Protein AF-H3G5Q3-F1 (afdb_monomer)

Organism: Phytophthora ramorum (NCBI:txid164328)

InterPro domains:
  IPR000941 Enolase [PTHR11902] (1-80)
  IPR020810 Enolase, C-terminal TIM barrel domain [PF00113] (1-79)
  IPR020810 Enolase, C-terminal TIM barrel domain [SM01192] (1-80)
  IPR036849 Enolase-like, C-terminal domain superfamily [G3DSA:3.20.20.120] (1-80)
  IPR036849 Enolase-like, C-terminal domain superfamily [SSF51604] (1-79)

Mean predicted aligned error: 1.97 Å

Sequence (80 aa):
ITESIEAVTMAKKAGWAIMASHRSGETEDTFIADLAVGLSAGQIKTGAPCRSERLAKYNQLLRIEEELGAKARYAGEDFR

Solvent-accessible surface area (backbone atoms only — not comparable to full-atom values): 4670 Å² total; per-residue (Å²): 108,67,69,62,51,51,52,51,51,52,37,48,76,71,74,42,65,50,67,41,68,64,60,96,82,67,52,69,71,40,63,66,35,59,49,26,60,76,66,66,25,54,33,71,48,52,74,60,98,55,61,66,45,23,38,36,24,56,53,47,44,54,49,51,42,61,73,46,43,91,75,49,78,83,40,72,94,61,29,99

Nearest PDB structures (foldseek):
  1pdy-assembly1_A  TM=9.991E-01  e=4.572E-09  Homarus gammarus
  4z17-assembly1_B  TM=9.954E-01  e=2.058E-08  Chloroflexus aurantiacus J-10-fl
  7rhv-assembly1_A  TM=1.003E+00  e=2.855E-08  Aspergillus fumigatus Af293
  3tqp-assembly1_A  TM=9.904E-01  e=1.465E-07  Coxiella burnetii
  6j36-assembly1_B  TM=9.588E-01  e=4.754E-07  Mesomycoplasma hyopneumoniae

pLDDT: mean 98.03, std 0.72, range [95.44, 98.88]

Foldseek 3Di:
DVVVLVVLVVCVVVVHQAEQEDDPDFDLDQVSLVVCVVSVRLHYHQDDCDDNRSVSNVVVNVVVCVVCPPVDDRCPPVSD

Structure (mmCIF, N/CA/C/O backbone):
data_AF-H3G5Q3-F1
#
_entry.id   AF-H3G5Q3-F1
#
loop_
_atom_site.group_PDB
_atom_site.id
_atom_site.type_symbol
_atom_site.label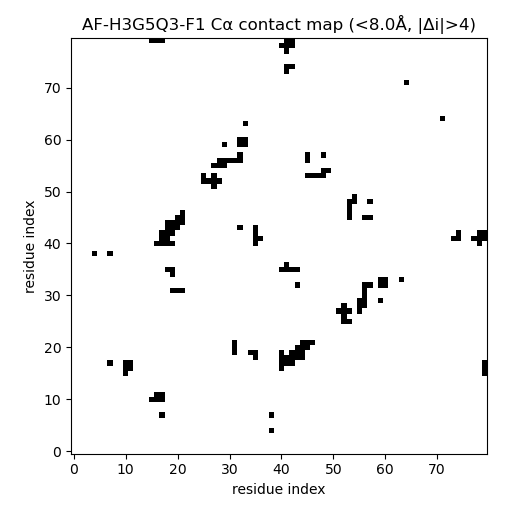_atom_id
_atom_site.label_alt_id
_atom_site.label_comp_id
_atom_site.label_asym_id
_atom_site.label_entity_id
_atom_site.label_seq_id
_atom_site.pdbx_PDB_ins_code
_atom_site.Cartn_x
_atom_site.Cartn_y
_atom_site.Cartn_z
_atom_site.occupancy
_atom_site.B_iso_or_equiv
_atom_site.auth_seq_id
_atom_site.auth_comp_id
_atom_site.auth_asym_id
_atom_site.auth_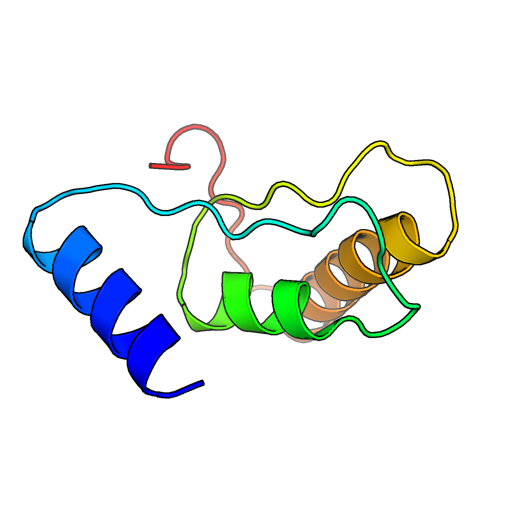atom_id
_atom_site.pdbx_PDB_model_num
ATOM 1 N N . ILE A 1 1 ? 3.145 12.271 4.263 1.00 96.25 1 ILE A N 1
ATOM 2 C CA . ILE A 1 1 ? 2.193 11.222 4.710 1.00 96.25 1 ILE A CA 1
ATOM 3 C C . ILE A 1 1 ? 0.823 11.811 5.014 1.00 96.25 1 ILE A C 1
ATOM 5 O O . ILE A 1 1 ? -0.132 11.361 4.400 1.00 96.25 1 ILE A O 1
ATOM 9 N N . THR A 1 2 ? 0.710 12.822 5.881 1.00 98.25 2 THR A N 1
ATOM 10 C CA . THR A 1 2 ? -0.580 13.423 6.276 1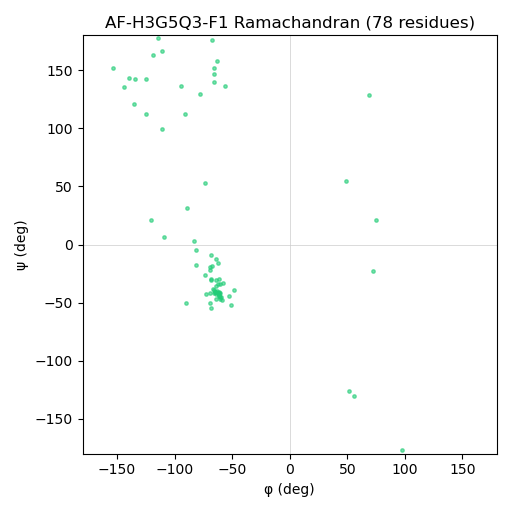.00 98.25 2 THR A CA 1
ATOM 11 C C . THR A 1 2 ? -1.466 13.818 5.092 1.00 98.25 2 THR A C 1
ATOM 13 O O . THR A 1 2 ? -2.582 13.325 4.994 1.00 98.25 2 THR A O 1
ATOM 16 N N . GLU A 1 3 ? -0.946 14.578 4.125 1.00 98.62 3 GLU A N 1
ATOM 17 C CA . GLU A 1 3 ? -1.712 14.991 2.933 1.00 98.62 3 GLU A CA 1
ATOM 18 C C . GLU A 1 3 ? -2.200 13.795 2.095 1.00 98.62 3 GLU A C 1
ATOM 20 O O . GLU A 1 3 ? -3.290 13.815 1.530 1.00 98.62 3 GLU A O 1
ATOM 25 N N . SER A 1 4 ? -1.422 12.707 2.037 1.00 98.06 4 SER A N 1
ATOM 26 C CA . SER A 1 4 ? -1.826 11.476 1.346 1.00 98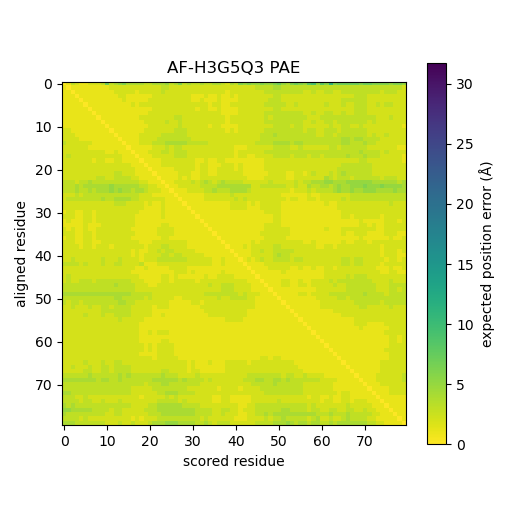.06 4 SER A CA 1
ATOM 27 C C . SER A 1 4 ? -3.008 10.801 2.049 1.00 98.06 4 SER A C 1
ATOM 29 O O . SER A 1 4 ? -3.918 10.304 1.388 1.00 98.06 4 SER A O 1
ATOM 31 N N . ILE A 1 5 ? -3.020 10.813 3.386 1.00 98.31 5 ILE A N 1
ATOM 32 C CA . ILE A 1 5 ? -4.128 10.294 4.200 1.00 98.31 5 ILE A CA 1
ATOM 33 C C . ILE A 1 5 ? -5.362 11.191 4.050 1.00 98.31 5 ILE A C 1
ATOM 35 O O . ILE A 1 5 ? -6.476 10.686 3.906 1.00 98.31 5 ILE A O 1
ATOM 39 N N . GLU A 1 6 ? -5.180 12.511 4.038 1.00 98.50 6 GLU A N 1
ATOM 40 C CA . GLU A 1 6 ? -6.258 13.481 3.822 1.00 98.50 6 GLU A CA 1
ATOM 41 C C . GLU A 1 6 ? -6.905 13.307 2.444 1.00 98.50 6 GLU A C 1
ATOM 43 O O . GLU A 1 6 ? -8.132 13.239 2.352 1.00 98.50 6 GLU A O 1
ATOM 48 N N . ALA A 1 7 ? -6.101 13.133 1.390 1.00 98.38 7 ALA A N 1
ATOM 49 C CA . ALA A 1 7 ? -6.592 12.867 0.040 1.00 98.38 7 ALA A CA 1
ATOM 50 C C . ALA A 1 7 ? -7.416 11.570 -0.028 1.00 98.38 7 ALA A C 1
ATOM 52 O O . ALA A 1 7 ? -8.514 11.559 -0.588 1.00 98.38 7 ALA A O 1
ATOM 53 N N . VAL A 1 8 ? -6.938 10.488 0.596 1.00 98.00 8 VAL A N 1
ATOM 54 C CA . VAL A 1 8 ? -7.682 9.219 0.667 1.00 98.00 8 VAL A CA 1
ATOM 55 C C . VAL A 1 8 ? -8.966 9.369 1.478 1.00 98.00 8 VAL A C 1
ATOM 57 O O . VAL A 1 8 ? -10.014 8.870 1.072 1.00 98.00 8 VAL A O 1
ATOM 60 N N . THR A 1 9 ? -8.923 10.105 2.588 1.00 97.56 9 THR A N 1
ATOM 61 C CA . THR A 1 9 ? -10.104 10.381 3.416 1.00 97.56 9 THR A CA 1
ATOM 62 C C . THR A 1 9 ? -11.156 11.167 2.636 1.00 97.56 9 THR A C 1
ATOM 64 O O . THR A 1 9 ? -12.345 10.866 2.731 1.00 97.56 9 THR A O 1
ATOM 67 N N . MET A 1 10 ? -10.736 12.155 1.845 1.00 98.50 10 MET A N 1
ATOM 68 C CA . MET A 1 10 ? -11.624 12.938 0.989 1.00 98.50 10 MET A CA 1
ATOM 69 C C . MET A 1 10 ? -12.269 12.069 -0.096 1.00 98.50 10 MET A C 1
ATOM 71 O O . MET A 1 10 ? -13.489 12.106 -0.248 1.00 98.50 10 MET A O 1
ATOM 75 N N . ALA A 1 11 ? -11.479 11.242 -0.788 1.00 98.38 11 ALA A N 1
ATOM 76 C CA . ALA A 1 11 ? -11.982 10.317 -1.803 1.00 98.38 11 ALA A CA 1
ATOM 77 C C . ALA A 1 11 ? -13.015 9.339 -1.216 1.00 98.38 11 ALA A C 1
ATOM 79 O O . ALA A 1 11 ? -14.125 9.224 -1.732 1.00 98.38 11 ALA A O 1
ATOM 80 N N . LYS A 1 12 ? -12.707 8.721 -0.069 1.00 96.88 12 LYS A N 1
ATOM 81 C CA . LYS A 1 12 ? -13.632 7.811 0.621 1.00 96.88 12 LYS A CA 1
ATOM 82 C C . LYS A 1 12 ? -14.928 8.496 1.051 1.00 96.88 12 LYS A C 1
ATOM 84 O O . LYS A 1 12 ? -16.002 7.936 0.856 1.00 96.88 12 LYS A O 1
ATOM 89 N N . LYS A 1 13 ? -14.857 9.724 1.582 1.00 97.94 13 LYS A N 1
ATOM 90 C CA . LYS A 1 13 ? -16.050 10.523 1.932 1.00 97.94 13 LYS A CA 1
ATOM 91 C C . LYS A 1 13 ? -16.923 10.843 0.716 1.00 97.94 13 LYS A C 1
ATOM 93 O O . LYS A 1 13 ? -18.133 10.963 0.864 1.00 97.94 13 LYS A O 1
ATOM 98 N N . ALA A 1 14 ? -16.324 10.958 -0.466 1.00 98.38 14 ALA A N 1
ATOM 99 C CA . ALA A 1 14 ? -17.032 11.145 -1.729 1.00 98.38 14 ALA A CA 1
ATOM 100 C C . ALA A 1 14 ? -17.538 9.827 -2.356 1.00 98.38 14 ALA A C 1
ATOM 102 O O . ALA A 1 14 ? -18.085 9.854 -3.457 1.00 98.38 14 ALA A O 1
ATOM 103 N N . GLY A 1 15 ? -17.358 8.678 -1.691 1.00 97.44 15 GLY A N 1
ATOM 104 C CA . GLY A 1 15 ? -17.748 7.362 -2.207 1.00 97.44 15 GLY A CA 1
ATOM 105 C C . GLY A 1 15 ? -16.825 6.827 -3.305 1.00 97.44 15 GLY A C 1
ATOM 106 O O . GLY A 1 15 ? -17.242 5.995 -4.108 1.00 97.44 15 GLY A O 1
ATOM 107 N N . TRP A 1 16 ? -15.593 7.334 -3.395 1.00 98.25 16 TRP A N 1
ATOM 108 C CA . TRP A 1 16 ? -14.617 6.886 -4.385 1.00 98.25 16 TRP A CA 1
ATOM 109 C C . TRP A 1 16 ? -13.711 5.803 -3.802 1.00 98.25 16 TRP A C 1
ATOM 111 O O . TRP A 1 16 ? -13.178 5.942 -2.698 1.00 98.25 16 TRP A O 1
ATOM 121 N N . ALA A 1 17 ? -13.486 4.764 -4.604 1.00 97.00 17 ALA A N 1
ATOM 122 C CA . ALA A 1 17 ? -12.448 3.773 -4.365 1.00 97.00 17 ALA A CA 1
ATOM 123 C C . ALA A 1 17 ? -11.060 4.417 -4.487 1.00 97.00 17 ALA A C 1
ATOM 125 O O . ALA A 1 17 ? -10.863 5.365 -5.254 1.00 97.00 17 ALA A O 1
ATOM 126 N N . ILE A 1 18 ? -10.080 3.866 -3.777 1.00 97.62 18 ILE A N 1
ATOM 127 C CA . ILE A 1 18 ? -8.689 4.319 -3.840 1.00 97.62 18 ILE A CA 1
ATOM 128 C C . ILE A 1 18 ? -7.772 3.148 -4.185 1.00 97.62 18 ILE A C 1
ATOM 130 O O . ILE A 1 18 ? -7.966 2.033 -3.719 1.00 97.62 18 ILE A O 1
ATOM 134 N N . MET A 1 19 ? -6.746 3.404 -4.992 1.00 98.31 19 MET A N 1
ATOM 135 C CA . MET A 1 19 ? -5.736 2.408 -5.342 1.00 98.31 19 MET A CA 1
ATOM 136 C C . MET A 1 19 ? -4.362 2.970 -5.002 1.00 98.31 19 MET A C 1
ATOM 138 O O . MET A 1 19 ? -3.902 3.925 -5.632 1.00 98.31 19 MET A O 1
ATOM 142 N N . ALA A 1 20 ? -3.696 2.377 -4.010 1.00 97.38 20 ALA A N 1
ATOM 143 C CA . ALA A 1 20 ? -2.304 2.710 -3.729 1.00 97.38 20 ALA A CA 1
ATOM 144 C C . ALA A 1 20 ? -1.433 2.275 -4.918 1.00 97.38 20 ALA A C 1
ATOM 146 O O . ALA A 1 20 ? -1.656 1.213 -5.501 1.00 97.38 20 ALA A O 1
ATOM 147 N N . SER A 1 21 ? -0.445 3.081 -5.305 1.00 98.19 21 SER A N 1
ATOM 148 C CA . SER A 1 21 ? 0.373 2.803 -6.489 1.00 98.19 21 SER A CA 1
ATOM 149 C C . SER A 1 21 ? 1.854 3.005 -6.218 1.00 98.19 21 SER A C 1
ATOM 151 O O . SER A 1 21 ? 2.251 3.976 -5.579 1.00 98.19 21 SER A O 1
ATOM 153 N N . HIS A 1 22 ? 2.667 2.134 -6.809 1.00 98.19 22 HIS A N 1
ATOM 154 C CA . HIS A 1 22 ? 4.104 2.342 -6.951 1.00 98.19 22 HIS A CA 1
ATOM 155 C C . HIS A 1 22 ? 4.433 3.501 -7.909 1.00 98.19 22 HIS A C 1
ATOM 157 O O . HIS A 1 22 ? 3.549 4.048 -8.586 1.00 98.19 22 HIS A O 1
ATOM 163 N N . ARG A 1 23 ? 5.724 3.820 -8.049 1.00 98.25 23 ARG A N 1
ATOM 164 C CA . ARG A 1 23 ? 6.253 4.641 -9.156 1.00 98.25 23 ARG A CA 1
ATOM 165 C C . ARG A 1 23 ? 7.117 3.820 -10.117 1.00 98.25 23 ARG A C 1
ATOM 167 O O . ARG A 1 23 ? 7.487 2.686 -9.832 1.00 98.25 23 ARG A O 1
ATOM 174 N N . SER A 1 24 ? 7.422 4.364 -11.297 1.00 95.81 24 SER A N 1
ATOM 175 C CA . SER A 1 24 ? 8.239 3.665 -12.304 1.00 95.81 24 SER A CA 1
ATOM 176 C C . SER A 1 24 ? 9.655 3.374 -11.793 1.00 95.81 24 SER A C 1
ATOM 178 O O . SER A 1 24 ? 10.138 2.256 -11.964 1.00 95.81 24 SER A O 1
ATOM 180 N N . GLY A 1 25 ? 10.283 4.331 -11.106 1.00 96.50 25 GLY A N 1
ATOM 181 C CA . GLY A 1 25 ? 11.470 4.107 -10.278 1.00 96.50 25 GLY A CA 1
ATOM 182 C C . GLY A 1 25 ? 11.052 3.797 -8.844 1.00 96.50 25 GLY A C 1
ATOM 183 O O . GLY A 1 25 ? 10.496 4.666 -8.184 1.00 96.50 25 GLY A O 1
ATOM 184 N N . GLU A 1 26 ? 11.281 2.566 -8.397 1.00 97.69 26 GLU A N 1
ATOM 185 C CA . GLU A 1 26 ? 10.996 2.104 -7.033 1.00 97.69 26 GLU A CA 1
ATOM 186 C C . GLU A 1 26 ? 12.274 1.652 -6.339 1.00 97.69 26 GLU A C 1
ATOM 188 O O . GLU A 1 26 ? 13.268 1.348 -7.001 1.00 97.69 26 GLU A O 1
ATOM 193 N N . THR A 1 27 ? 12.197 1.557 -5.018 1.00 98.31 27 THR A N 1
ATOM 194 C CA . THR A 1 27 ? 13.242 1.001 -4.153 1.00 98.31 27 THR A CA 1
ATOM 195 C C . THR A 1 27 ? 12.743 -0.281 -3.486 1.00 98.31 27 THR A C 1
ATOM 197 O O . THR A 1 27 ? 11.601 -0.699 -3.664 1.00 98.31 27 THR A O 1
ATOM 200 N N . GLU A 1 28 ? 13.578 -0.942 -2.701 1.00 97.88 28 GLU A N 1
ATOM 201 C CA . GLU A 1 28 ? 13.194 -2.078 -1.863 1.00 97.88 28 GLU A CA 1
ATOM 202 C C . GLU A 1 28 ? 12.264 -1.711 -0.693 1.00 97.88 28 GLU A C 1
ATOM 204 O O . GLU A 1 28 ? 11.719 -2.611 -0.056 1.00 97.88 28 GLU A O 1
ATOM 209 N N . ASP A 1 29 ? 12.049 -0.416 -0.433 1.00 98.56 29 ASP A N 1
ATOM 210 C CA . ASP A 1 29 ? 11.136 0.071 0.602 1.00 98.56 29 ASP A CA 1
ATOM 211 C C . ASP A 1 29 ? 9.723 -0.488 0.377 1.00 98.56 29 ASP A C 1
ATOM 213 O O . ASP A 1 29 ? 9.236 -0.555 -0.752 1.00 98.56 29 ASP A O 1
ATOM 217 N N . THR A 1 30 ? 9.058 -0.931 1.441 1.00 98.75 30 THR A N 1
ATOM 218 C CA . THR A 1 30 ? 7.759 -1.617 1.354 1.00 98.75 30 THR A CA 1
ATOM 219 C C . THR A 1 30 ? 6.588 -0.792 1.873 1.00 98.75 30 THR A C 1
ATOM 221 O O . THR A 1 30 ? 5.464 -1.280 1.855 1.00 98.75 30 THR A O 1
ATOM 224 N N . PHE A 1 31 ? 6.808 0.477 2.219 1.00 98.62 31 PHE A N 1
ATOM 225 C CA . PHE A 1 31 ? 5.862 1.360 2.900 1.00 98.62 31 PHE A CA 1
ATOM 226 C C . PHE A 1 31 ? 4.459 1.378 2.285 1.00 98.62 31 PHE A C 1
ATOM 228 O O . PHE A 1 31 ? 3.461 1.415 3.001 1.00 98.62 31 PHE A O 1
ATOM 235 N N . ILE A 1 32 ? 4.350 1.342 0.952 1.00 98.56 32 ILE A N 1
ATOM 236 C CA . ILE A 1 32 ? 3.042 1.390 0.284 1.00 98.56 32 ILE A CA 1
ATOM 237 C C . ILE A 1 32 ? 2.193 0.124 0.496 1.00 98.56 32 ILE A C 1
ATOM 239 O O . ILE A 1 32 ? 0.981 0.195 0.306 1.00 98.56 32 ILE A O 1
ATOM 243 N N . ALA A 1 33 ? 2.792 -1.009 0.885 1.00 98.81 33 ALA A N 1
ATOM 244 C CA . ALA A 1 33 ? 2.060 -2.218 1.264 1.00 98.81 33 ALA A CA 1
ATOM 245 C C . ALA A 1 33 ? 1.310 -1.991 2.585 1.00 98.81 33 ALA A C 1
ATOM 247 O O . ALA A 1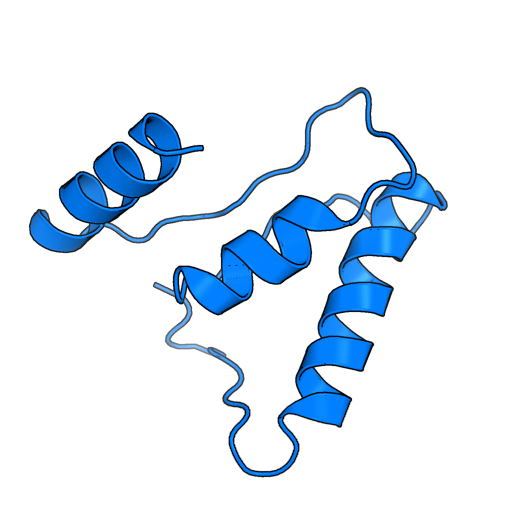 33 ? 0.084 -2.100 2.625 1.00 98.81 33 ALA A O 1
ATOM 248 N N . ASP A 1 34 ? 2.027 -1.566 3.625 1.00 98.75 34 ASP A N 1
ATOM 249 C CA . ASP A 1 34 ? 1.472 -1.212 4.933 1.00 98.75 34 ASP A CA 1
ATOM 250 C C . ASP A 1 34 ? 0.482 -0.047 4.826 1.00 98.75 34 ASP A C 1
ATOM 252 O O . ASP A 1 34 ? -0.597 -0.085 5.417 1.00 98.75 34 ASP A O 1
ATOM 256 N N . LEU A 1 35 ? 0.791 0.962 4.004 1.00 98.38 35 LEU A N 1
ATOM 257 C CA . LEU A 1 35 ? -0.109 2.085 3.749 1.00 98.38 35 LEU A CA 1
ATOM 258 C C . LEU A 1 35 ? -1.433 1.623 3.121 1.00 98.38 35 LEU A C 1
ATOM 260 O O . LEU A 1 35 ? -2.494 2.098 3.521 1.00 98.38 35 LEU A O 1
ATOM 264 N N . ALA A 1 36 ? -1.396 0.702 2.152 1.00 98.19 36 ALA A N 1
ATOM 265 C CA . ALA A 1 36 ? -2.604 0.194 1.504 1.00 98.19 36 ALA A CA 1
ATOM 266 C C . ALA A 1 36 ? -3.502 -0.577 2.485 1.00 98.19 36 ALA A C 1
ATOM 268 O O . ALA A 1 36 ? -4.723 -0.397 2.465 1.00 98.19 36 ALA A O 1
ATOM 269 N N . VAL A 1 37 ? -2.907 -1.385 3.370 1.00 98.44 37 VAL A N 1
ATOM 270 C CA . VAL A 1 37 ? -3.642 -2.112 4.418 1.00 98.44 37 VAL A CA 1
ATOM 271 C C . VAL A 1 37 ? -4.182 -1.146 5.474 1.00 98.44 37 VAL A C 1
ATOM 273 O O . VAL A 1 37 ? -5.380 -1.153 5.755 1.00 98.44 37 VAL A O 1
ATOM 276 N N . GLY A 1 38 ? -3.339 -0.257 6.006 1.00 97.88 38 GLY A N 1
ATOM 277 C CA . GLY A 1 38 ? -3.709 0.705 7.046 1.00 97.88 38 GLY A CA 1
ATOM 278 C C . GLY A 1 38 ? -4.791 1.691 6.603 1.00 97.88 38 GLY A C 1
ATOM 279 O O . GLY A 1 38 ? -5.671 2.044 7.384 1.00 97.88 38 GLY A O 1
ATOM 280 N N . LEU A 1 39 ? -4.792 2.084 5.327 1.00 97.50 39 LEU A N 1
ATOM 281 C CA . LEU A 1 39 ? -5.857 2.905 4.755 1.00 97.50 39 LEU A CA 1
ATOM 282 C C . LEU A 1 39 ? -7.092 2.101 4.359 1.00 97.50 39 LEU A C 1
ATOM 284 O O . LEU A 1 39 ? -8.073 2.716 3.946 1.00 97.50 39 LEU A O 1
ATOM 288 N N . SER A 1 40 ? -7.076 0.767 4.460 1.00 96.88 40 SER A N 1
ATOM 289 C CA . SER A 1 40 ? -8.123 -0.124 3.945 1.00 96.88 40 SER A CA 1
ATOM 290 C C . SER A 1 40 ? -8.469 0.220 2.494 1.00 96.88 40 SER A C 1
ATOM 292 O O . SER A 1 40 ? -9.605 0.574 2.176 1.00 96.88 40 SER A O 1
ATOM 294 N N . ALA A 1 41 ? -7.447 0.237 1.636 1.00 97.31 41 ALA A N 1
ATOM 295 C CA . ALA A 1 41 ? -7.563 0.630 0.235 1.00 97.31 41 ALA A CA 1
ATOM 296 C C . ALA A 1 41 ? -8.370 -0.361 -0.610 1.00 97.31 41 ALA A C 1
ATOM 298 O O . ALA A 1 41 ? -8.946 0.032 -1.614 1.00 97.31 41 ALA A O 1
ATOM 299 N N . GLY A 1 42 ? -8.340 -1.649 -0.255 1.00 97.06 42 GLY A N 1
ATOM 300 C CA . GLY A 1 42 ? -8.898 -2.737 -1.067 1.00 97.06 42 GLY A CA 1
ATOM 301 C C . GLY A 1 42 ? -8.077 -3.066 -2.322 1.00 97.06 42 GLY A C 1
ATOM 302 O O . GLY A 1 42 ? -8.127 -4.195 -2.801 1.00 97.06 42 GLY A O 1
ATOM 303 N N . GLN A 1 43 ? -7.271 -2.121 -2.827 1.00 97.75 43 GLN A N 1
ATOM 304 C CA . GLN A 1 43 ? -6.520 -2.252 -4.079 1.00 97.75 43 GLN A CA 1
ATOM 305 C C . GLN A 1 43 ? -5.108 -1.672 -3.979 1.00 97.75 43 GLN A C 1
ATOM 307 O O . GLN A 1 43 ? -4.884 -0.600 -3.408 1.00 97.75 43 GLN A O 1
ATOM 312 N N . ILE A 1 44 ? -4.160 -2.334 -4.640 1.00 98.44 44 ILE A N 1
ATOM 313 C CA . ILE A 1 44 ? -2.790 -1.848 -4.804 1.00 98.44 44 ILE A CA 1
ATOM 314 C C . ILE A 1 44 ? -2.243 -2.226 -6.180 1.00 98.44 44 ILE A C 1
ATOM 316 O O . ILE A 1 44 ? -2.373 -3.360 -6.637 1.00 98.44 44 ILE A O 1
ATOM 320 N N . LYS A 1 45 ? -1.582 -1.271 -6.835 1.00 98.50 45 LYS A N 1
ATOM 321 C CA . LYS A 1 45 ? -0.825 -1.475 -8.071 1.00 98.50 45 LYS A CA 1
ATOM 322 C C . LYS A 1 45 ? 0.661 -1.316 -7.778 1.00 98.50 45 LYS A C 1
ATOM 324 O O . LYS A 1 45 ? 1.177 -0.200 -7.739 1.00 98.50 45 LYS A O 1
ATOM 329 N N . THR A 1 46 ? 1.366 -2.433 -7.618 1.00 98.44 46 THR A N 1
ATOM 330 C CA . THR A 1 46 ? 2.808 -2.419 -7.314 1.00 98.44 46 THR A CA 1
ATOM 331 C C . THR A 1 46 ? 3.684 -3.137 -8.351 1.00 98.44 46 THR A C 1
ATOM 333 O O . THR A 1 46 ? 4.863 -3.392 -8.131 1.00 98.44 46 THR A O 1
ATOM 336 N N . GLY A 1 47 ? 3.176 -3.315 -9.575 1.00 98.12 47 GLY A N 1
ATOM 337 C CA . GLY A 1 47 ? 3.945 -3.791 -10.735 1.00 98.12 47 GLY A CA 1
ATOM 338 C C . GLY A 1 47 ? 3.798 -5.283 -10.998 1.00 98.12 47 GLY A C 1
ATOM 339 O O . GLY A 1 47 ? 3.019 -5.957 -10.336 1.00 98.12 47 GLY A O 1
ATOM 340 N N . ALA A 1 48 ? 4.515 -5.800 -11.996 1.00 98.06 48 ALA A N 1
ATOM 341 C CA . ALA A 1 48 ? 4.508 -7.232 -12.289 1.00 98.06 48 ALA A CA 1
ATOM 342 C C . ALA A 1 48 ? 5.088 -8.041 -11.107 1.00 98.06 48 ALA A C 1
ATOM 344 O O . ALA A 1 48 ? 5.878 -7.490 -10.335 1.00 98.06 48 ALA A O 1
ATOM 345 N N . PRO A 1 49 ? 4.773 -9.345 -10.985 1.00 97.69 49 PRO A N 1
ATOM 346 C CA . PRO A 1 49 ? 5.428 -10.257 -10.042 1.00 97.69 49 PRO A CA 1
ATOM 347 C C . PRO A 1 49 ? 6.854 -10.610 -10.516 1.00 97.69 49 PRO A C 1
ATOM 349 O O . PRO A 1 49 ? 7.224 -11.766 -10.692 1.00 97.69 49 PRO A O 1
ATOM 352 N N . CYS A 1 50 ? 7.650 -9.583 -10.795 1.00 97.31 50 CYS A N 1
ATOM 353 C CA . CYS A 1 50 ? 9.015 -9.640 -11.289 1.00 97.31 50 CYS A CA 1
ATOM 354 C C . CYS A 1 50 ? 9.734 -8.360 -10.845 1.00 97.31 50 CYS A C 1
ATOM 356 O O . CYS A 1 50 ? 9.102 -7.308 -10.730 1.00 97.31 50 CYS A O 1
ATOM 358 N N . ARG A 1 51 ? 11.058 -8.446 -10.676 1.00 98.00 51 ARG A N 1
ATOM 359 C CA . ARG A 1 51 ? 11.938 -7.404 -10.120 1.00 98.00 51 ARG A CA 1
ATOM 360 C C . ARG A 1 51 ? 11.694 -7.173 -8.623 1.00 98.00 51 ARG A C 1
ATOM 362 O O . ARG A 1 51 ? 10.562 -7.008 -8.160 1.00 98.00 51 ARG A O 1
ATOM 369 N N . SER A 1 52 ? 12.773 -7.205 -7.846 1.00 98.38 52 SER A N 1
ATOM 370 C CA . SER A 1 52 ? 12.698 -7.290 -6.385 1.00 98.38 52 SER A CA 1
ATOM 371 C C . SER A 1 52 ? 12.040 -6.077 -5.739 1.00 98.38 52 SER A C 1
ATOM 373 O O . SER A 1 52 ? 11.345 -6.238 -4.746 1.00 98.38 52 SER A O 1
ATOM 375 N N . GLU A 1 53 ? 12.153 -4.885 -6.324 1.00 98.00 53 GLU A N 1
ATOM 376 C CA . GLU A 1 53 ? 11.508 -3.679 -5.799 1.00 98.00 53 GLU A CA 1
ATOM 377 C C . GLU A 1 53 ? 9.971 -3.734 -5.891 1.00 98.00 53 GLU A C 1
ATOM 379 O O . GLU A 1 53 ? 9.281 -2.993 -5.194 1.00 98.00 53 GLU A O 1
ATOM 384 N N . ARG A 1 54 ? 9.421 -4.625 -6.731 1.00 98.19 54 ARG A N 1
ATOM 385 C CA . ARG A 1 54 ? 7.977 -4.914 -6.840 1.00 98.19 54 ARG A CA 1
ATOM 386 C C . ARG A 1 54 ? 7.585 -6.035 -5.895 1.00 98.19 54 ARG A C 1
ATOM 388 O O . ARG A 1 54 ? 6.668 -5.882 -5.088 1.00 98.19 54 ARG A O 1
ATOM 395 N N . LEU A 1 55 ? 8.340 -7.135 -5.956 1.00 98.62 55 LEU A N 1
ATOM 396 C CA . LEU A 1 55 ? 8.149 -8.301 -5.094 1.00 98.62 55 LEU A CA 1
ATOM 397 C C . LEU A 1 55 ? 8.259 -7.947 -3.612 1.00 98.62 55 LEU A C 1
ATOM 399 O O . LEU A 1 55 ? 7.530 -8.519 -2.815 1.00 98.62 55 LEU A O 1
ATOM 403 N N . ALA A 1 56 ? 9.093 -6.974 -3.239 1.00 98.75 56 ALA A N 1
ATOM 404 C CA . ALA A 1 56 ? 9.221 -6.509 -1.863 1.00 98.75 56 ALA A CA 1
ATOM 405 C C . ALA A 1 56 ? 7.860 -6.122 -1.259 1.00 98.75 56 ALA A C 1
ATOM 407 O O . ALA A 1 56 ? 7.544 -6.553 -0.153 1.00 98.75 56 ALA A O 1
ATOM 408 N N . LYS A 1 57 ? 7.017 -5.398 -2.010 1.00 98.75 57 LYS A N 1
ATOM 409 C CA . LYS A 1 57 ? 5.680 -4.984 -1.555 1.00 98.75 57 LYS A CA 1
ATOM 410 C C . LYS A 1 57 ? 4.704 -6.158 -1.514 1.00 98.75 57 LYS A C 1
ATOM 412 O O . LYS A 1 57 ? 3.974 -6.288 -0.542 1.00 98.75 57 LYS A O 1
ATOM 417 N N . TYR A 1 58 ? 4.702 -7.029 -2.527 1.00 98.75 58 TYR A N 1
ATOM 418 C CA . TYR A 1 58 ? 3.853 -8.229 -2.514 1.00 98.75 58 TYR A CA 1
ATOM 419 C C . TYR A 1 58 ? 4.200 -9.160 -1.348 1.00 98.75 58 TYR A C 1
ATOM 421 O O . TYR A 1 58 ? 3.314 -9.603 -0.628 1.00 98.75 58 TYR A O 1
ATOM 429 N N . ASN A 1 59 ? 5.490 -9.392 -1.109 1.00 98.81 59 ASN A N 1
ATOM 430 C CA . ASN A 1 59 ? 5.961 -10.198 0.011 1.00 98.81 59 ASN A CA 1
ATOM 431 C C . ASN A 1 59 ? 5.611 -9.549 1.351 1.00 98.81 59 ASN A C 1
ATOM 433 O O . ASN A 1 59 ? 5.285 -10.258 2.295 1.00 98.81 59 ASN A O 1
ATOM 437 N N . GLN A 1 60 ? 5.646 -8.218 1.440 1.00 98.88 60 GLN A N 1
ATOM 438 C CA . GLN A 1 60 ? 5.193 -7.519 2.637 1.00 98.88 60 GLN A CA 1
ATOM 439 C C . GLN A 1 60 ? 3.687 -7.691 2.870 1.00 98.88 60 GLN A C 1
ATOM 441 O O . GLN A 1 60 ? 3.293 -7.934 4.002 1.00 98.88 60 GLN A O 1
ATOM 446 N N . LEU A 1 61 ? 2.852 -7.672 1.825 1.00 98.81 61 LEU A N 1
ATOM 447 C CA . LEU A 1 61 ? 1.418 -7.969 1.964 1.00 98.81 61 LEU A CA 1
ATOM 448 C C . LEU A 1 61 ? 1.167 -9.386 2.492 1.00 98.81 61 LEU A C 1
ATOM 450 O O . LEU A 1 61 ? 0.325 -9.549 3.366 1.00 98.81 61 LEU A O 1
ATOM 454 N N . LEU A 1 62 ? 1.921 -10.383 2.016 1.00 98.81 62 LEU A N 1
ATOM 455 C CA . LEU A 1 62 ? 1.826 -11.755 2.531 1.00 98.81 62 LEU A CA 1
ATOM 456 C C . LEU A 1 62 ? 2.224 -11.838 4.012 1.00 98.81 62 LEU A C 1
ATOM 458 O O . LEU A 1 62 ? 1.564 -12.526 4.782 1.00 98.81 62 LEU A O 1
ATOM 462 N N . ARG A 1 63 ? 3.261 -11.101 4.434 1.00 98.88 63 ARG A N 1
ATOM 463 C CA . ARG A 1 63 ? 3.654 -11.024 5.854 1.00 98.88 63 ARG A CA 1
ATOM 464 C C . ARG A 1 63 ? 2.593 -10.340 6.711 1.00 98.88 63 ARG A C 1
ATOM 466 O O . ARG A 1 63 ? 2.308 -10.817 7.798 1.00 98.88 63 ARG A O 1
ATOM 473 N N . ILE A 1 64 ? 1.997 -9.249 6.225 1.00 98.81 64 ILE A N 1
ATOM 474 C CA . ILE A 1 64 ? 0.916 -8.551 6.937 1.00 98.81 64 ILE A CA 1
ATOM 475 C C . ILE A 1 64 ? -0.316 -9.459 7.062 1.00 98.81 64 ILE A C 1
ATOM 477 O O . ILE A 1 64 ? -0.953 -9.499 8.113 1.00 98.81 64 ILE A O 1
ATOM 481 N N . GLU A 1 65 ? -0.658 -10.202 6.006 1.00 98.81 65 GLU A N 1
ATOM 482 C CA . GLU A 1 65 ? -1.736 -11.194 6.044 1.00 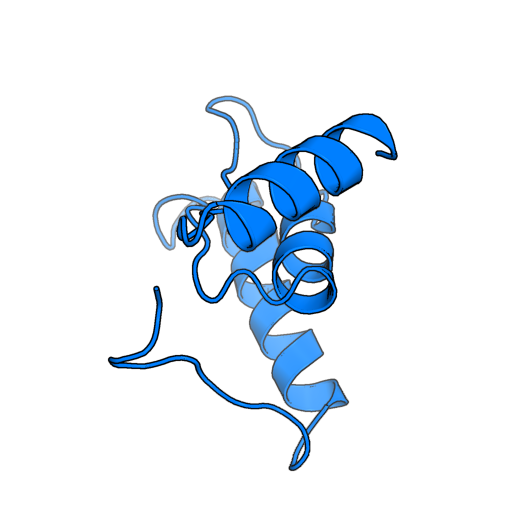98.81 65 GLU A CA 1
ATOM 483 C C . GLU A 1 65 ? -1.452 -12.292 7.080 1.00 98.81 65 GLU A C 1
ATOM 485 O O . GLU A 1 65 ? -2.320 -12.589 7.902 1.00 98.81 65 GLU A O 1
ATOM 490 N N . GLU A 1 66 ? -0.233 -12.839 7.088 1.00 98.75 66 GLU A N 1
ATOM 491 C CA . GLU A 1 66 ? 0.218 -13.824 8.076 1.00 98.75 66 GLU A CA 1
ATOM 492 C C . GLU A 1 66 ? 0.149 -13.272 9.512 1.00 98.75 66 GLU A C 1
ATOM 494 O O . GLU A 1 66 ? -0.384 -13.939 10.400 1.00 98.75 66 GLU A O 1
ATOM 499 N N . GLU A 1 67 ? 0.611 -12.038 9.737 1.00 98.69 67 GLU A N 1
ATOM 500 C CA . GLU A 1 67 ? 0.607 -11.369 11.045 1.00 98.69 67 GLU A CA 1
ATOM 501 C C . GLU A 1 67 ? -0.815 -11.121 11.575 1.00 98.69 67 GLU A C 1
ATOM 503 O O . GLU A 1 67 ? -1.106 -11.344 12.754 1.00 98.69 67 GLU A O 1
ATOM 508 N N . LEU A 1 68 ? -1.729 -10.675 10.709 1.00 98.50 68 LEU A N 1
ATOM 509 C CA . LEU A 1 68 ? -3.128 -10.444 11.074 1.00 98.50 68 LEU A CA 1
ATOM 510 C C . LEU A 1 68 ? -3.908 -11.756 11.259 1.00 98.50 68 LEU A C 1
ATOM 512 O O . LEU A 1 68 ? -4.900 -11.784 12.004 1.00 98.50 68 LEU A O 1
ATOM 516 N N . GLY A 1 69 ? -3.489 -12.833 10.592 1.00 98.50 69 GLY A N 1
ATOM 517 C CA . GLY A 1 69 ? -4.102 -14.154 10.660 1.00 98.50 69 GLY A CA 1
ATOM 518 C C . GLY A 1 69 ? -5.611 -14.100 10.409 1.00 98.50 69 GLY A C 1
ATOM 519 O O . GLY A 1 69 ? -6.089 -13.520 9.438 1.00 98.50 69 GLY A O 1
ATOM 520 N N . ALA A 1 70 ? -6.407 -14.644 11.334 1.00 98.19 70 ALA A N 1
ATOM 521 C CA . ALA A 1 70 ? -7.869 -14.690 11.205 1.00 98.19 70 ALA A CA 1
ATOM 522 C C . ALA A 1 70 ? -8.560 -13.306 11.139 1.00 98.19 70 ALA A C 1
ATOM 524 O O . ALA A 1 70 ? -9.736 -13.222 10.759 1.00 98.19 70 ALA A O 1
ATOM 525 N N . LYS A 1 71 ? -7.856 -12.228 11.519 1.00 98.00 71 LYS A N 1
ATOM 526 C CA . LYS A 1 71 ? -8.356 -10.847 11.433 1.00 98.00 71 LYS A CA 1
ATOM 527 C C . LYS A 1 71 ? -8.200 -10.254 10.032 1.00 98.00 71 LYS A C 1
ATOM 529 O O . LYS A 1 71 ? -8.865 -9.264 9.737 1.00 98.00 71 LYS A O 1
ATOM 534 N N . ALA A 1 72 ? -7.361 -10.842 9.178 1.00 98.00 72 ALA A N 1
ATOM 535 C CA . ALA A 1 72 ? -7.205 -10.401 7.801 1.00 98.00 72 ALA A CA 1
ATOM 536 C C . ALA A 1 72 ? -8.495 -10.636 6.997 1.00 98.00 72 ALA A C 1
ATOM 538 O O . ALA A 1 72 ? -9.252 -11.592 7.220 1.00 98.00 72 ALA A O 1
ATOM 539 N N . ARG A 1 73 ? -8.756 -9.740 6.044 1.00 97.75 73 ARG A N 1
ATOM 540 C CA . ARG A 1 73 ? -9.841 -9.861 5.069 1.00 97.75 73 ARG A CA 1
ATOM 541 C C . ARG A 1 73 ? -9.306 -9.491 3.695 1.00 97.75 73 ARG A C 1
ATOM 543 O O . ARG A 1 73 ? -8.827 -8.377 3.496 1.00 97.75 73 ARG A O 1
ATOM 550 N N . TYR A 1 74 ? -9.399 -10.432 2.762 1.00 98.06 74 TYR A N 1
ATOM 551 C CA . TYR A 1 74 ? -9.129 -10.176 1.355 1.00 98.06 74 TYR A CA 1
ATOM 552 C C . TYR A 1 74 ? -10.334 -9.469 0.731 1.00 98.06 74 TYR A C 1
ATOM 554 O O . TYR A 1 74 ? 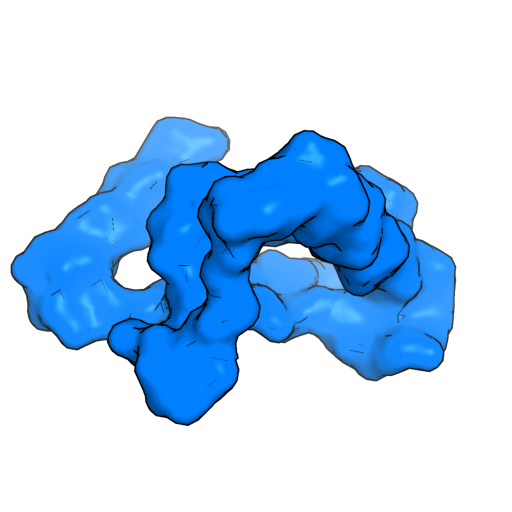-11.462 -9.925 0.901 1.00 98.06 74 TYR A O 1
ATOM 562 N N . ALA A 1 75 ? -10.097 -8.360 0.029 1.00 97.81 75 ALA A N 1
ATOM 563 C CA . ALA A 1 75 ? -11.176 -7.534 -0.510 1.00 97.81 75 ALA A CA 1
ATOM 564 C C . ALA A 1 75 ? -11.961 -8.220 -1.648 1.00 97.81 75 ALA A C 1
ATOM 566 O O . ALA A 1 75 ? -13.153 -7.979 -1.787 1.00 97.81 75 ALA A O 1
ATOM 567 N N . GLY A 1 76 ? -11.332 -9.110 -2.428 1.00 97.75 76 GLY A N 1
ATOM 568 C CA . GLY A 1 76 ? -12.026 -9.920 -3.436 1.00 97.75 76 GLY A CA 1
ATOM 569 C C . GLY A 1 76 ? -12.815 -9.097 -4.460 1.00 97.75 76 GLY A C 1
ATOM 570 O O . GLY A 1 76 ? -12.285 -8.161 -5.056 1.00 97.75 76 GLY A O 1
ATOM 571 N N . GLU A 1 77 ? -14.079 -9.461 -4.679 1.00 97.81 77 GLU A N 1
ATOM 572 C CA . GLU A 1 77 ? -14.991 -8.745 -5.586 1.00 97.81 77 GLU A CA 1
ATOM 573 C C . GLU A 1 77 ? -15.384 -7.353 -5.054 1.00 97.81 77 GLU A C 1
ATOM 575 O O . GLU A 1 77 ? -15.676 -6.455 -5.844 1.00 97.81 77 GLU A O 1
ATOM 580 N N . ASP A 1 78 ? -15.275 -7.137 -3.740 1.00 96.50 78 ASP A N 1
ATOM 581 C CA . ASP A 1 78 ? -15.561 -5.879 -3.040 1.00 96.50 78 ASP A CA 1
ATOM 582 C C . ASP A 1 78 ? -14.322 -4.970 -2.961 1.00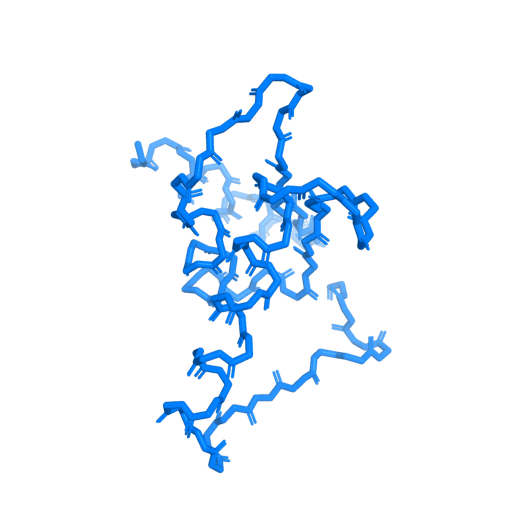 96.50 78 ASP A C 1
ATOM 584 O O . ASP A 1 78 ? -14.117 -4.214 -2.012 1.00 96.50 78 ASP A O 1
ATOM 588 N N . PHE A 1 79 ? -13.444 -5.039 -3.963 1.00 96.69 79 PHE A N 1
ATOM 589 C CA . PHE A 1 79 ? -12.195 -4.278 -3.985 1.00 96.69 79 PHE A CA 1
ATOM 590 C C . PHE A 1 79 ? -12.395 -2.749 -4.035 1.00 96.69 79 PHE A C 1
ATOM 592 O O . PHE A 1 79 ? -11.419 -2.020 -3.866 1.00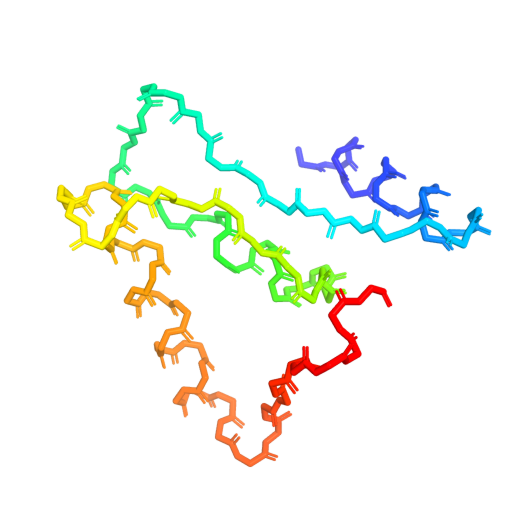 96.69 79 PHE A O 1
ATOM 599 N N . ARG A 1 80 ? -13.607 -2.242 -4.297 1.00 95.44 80 ARG A N 1
ATOM 600 C CA . ARG A 1 80 ? -13.918 -0.814 -4.505 1.00 95.44 80 ARG A CA 1
ATOM 601 C C . ARG A 1 80 ? -14.497 -0.122 -3.279 1.00 95.44 80 ARG A C 1
ATOM 603 O O . ARG A 1 80 ? -15.418 -0.686 -2.662 1.00 95.44 80 ARG A O 1
#

Secondary structure (DSSP, 8-state):
-HHHHHHHHHHHHTT--EEEE--SS--S--HHHHHHHHTT-EEEE---S-SHHHHHHHHHHHHHHHHHGGG----GGG--

Radius of gyration: 12.85 Å; Cα contacts (8 Å, |Δi|>4): 83; chains: 1; bounding box: 31×30×24 Å